Protein AF-A0A0G1JIP3-F1 (afdb_monomer_lite)

Structure (mmCIF, N/CA/C/O backbone):
data_AF-A0A0G1JIP3-F1
#
_entry.id   AF-A0A0G1JIP3-F1
#
loop_
_atom_site.group_PDB
_atom_site.id
_atom_site.type_symbol
_atom_site.label_atom_id
_atom_site.label_alt_id
_atom_site.label_comp_id
_atom_site.label_asym_id
_atom_site.label_entity_id
_atom_site.label_seq_id
_atom_site.pdbx_PDB_ins_code
_atom_site.Cartn_x
_atom_site.Cartn_y
_atom_site.Cartn_z
_atom_site.occupancy
_atom_site.B_iso_or_equiv
_atom_site.auth_seq_id
_atom_site.auth_comp_id
_atom_site.auth_asym_id
_atom_site.auth_atom_id
_atom_site.pdbx_PDB_model_num
ATOM 1 N N . MET A 1 1 ? -5.103 -3.515 -26.860 1.00 54.78 1 MET A N 1
ATOM 2 C CA . MET A 1 1 ? -4.915 -3.027 -25.480 1.00 54.78 1 MET A CA 1
ATOM 3 C C . MET A 1 1 ? -3.739 -3.773 -24.902 1.00 54.78 1 MET A C 1
ATOM 5 O O . MET A 1 1 ? -3.742 -4.996 -24.974 1.00 54.78 1 MET A O 1
ATOM 9 N N . ASP A 1 2 ?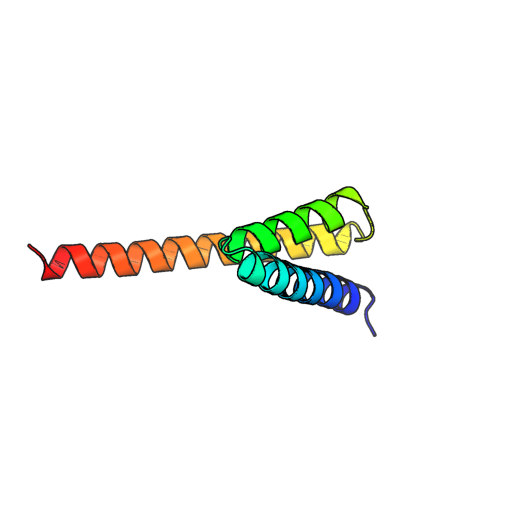 -2.737 -3.063 -24.399 1.00 81.50 2 ASP A N 1
ATOM 10 C CA . ASP A 1 2 ? -1.570 -3.674 -23.769 1.00 81.50 2 ASP A CA 1
ATOM 11 C C . ASP A 1 2 ? -1.998 -4.444 -22.517 1.00 81.50 2 ASP A C 1
ATOM 13 O O . ASP A 1 2 ? -2.675 -3.890 -21.646 1.00 81.50 2 ASP A O 1
ATOM 17 N N . ILE A 1 3 ? -1.613 -5.722 -22.432 1.00 82.19 3 ILE A N 1
ATOM 18 C CA . ILE A 1 3 ? -1.927 -6.617 -21.302 1.00 82.19 3 ILE A CA 1
ATOM 19 C C . ILE A 1 3 ? -1.551 -5.956 -19.962 1.00 82.19 3 ILE A C 1
ATOM 21 O O . ILE A 1 3 ? -2.311 -6.030 -19.000 1.00 82.19 3 ILE A O 1
ATOM 25 N N . PHE A 1 4 ? -0.446 -5.207 -19.945 1.00 82.94 4 PHE A N 1
ATOM 26 C CA . PHE A 1 4 ? 0.048 -4.468 -18.785 1.00 82.94 4 PHE A CA 1
ATOM 27 C C . PHE A 1 4 ? -0.963 -3.462 -18.203 1.00 82.94 4 PHE A C 1
ATOM 29 O O . PHE A 1 4 ? -1.180 -3.428 -16.992 1.00 82.94 4 PHE A O 1
ATOM 36 N N . ILE A 1 5 ? -1.618 -2.650 -19.048 1.00 85.81 5 ILE A N 1
ATOM 37 C CA . ILE A 1 5 ? -2.599 -1.650 -18.582 1.00 85.81 5 ILE A CA 1
ATOM 38 C C . ILE A 1 5 ? -3.796 -2.340 -17.920 1.00 85.81 5 ILE A C 1
ATOM 40 O O . ILE A 1 5 ? -4.349 -1.829 -16.945 1.00 85.81 5 ILE A O 1
ATOM 44 N N . VAL A 1 6 ? -4.195 -3.499 -18.451 1.00 88.12 6 VAL A N 1
ATOM 45 C CA . VAL A 1 6 ? -5.323 -4.274 -17.928 1.00 88.12 6 VAL A CA 1
ATOM 46 C C . VAL A 1 6 ? -4.970 -4.853 -16.562 1.00 88.12 6 VAL A C 1
ATOM 48 O O . VAL A 1 6 ? -5.769 -4.734 -15.638 1.00 88.12 6 VAL A O 1
ATOM 51 N N . GLU A 1 7 ? -3.766 -5.401 -16.395 1.00 87.12 7 GLU A N 1
ATOM 52 C CA . GLU A 1 7 ? -3.292 -5.908 -15.102 1.00 87.12 7 GLU A CA 1
ATOM 53 C C . GLU A 1 7 ? -3.230 -4.803 -14.040 1.00 87.12 7 GLU A C 1
ATOM 55 O O . GLU A 1 7 ? -3.727 -4.994 -12.929 1.00 87.12 7 GLU A O 1
ATOM 60 N N . LEU A 1 8 ? -2.713 -3.617 -14.385 1.00 88.06 8 LEU A N 1
ATOM 61 C CA . LEU A 1 8 ? -2.733 -2.461 -13.482 1.00 88.06 8 LEU A CA 1
ATOM 62 C C . LEU A 1 8 ? -4.162 -2.073 -13.099 1.00 88.06 8 LEU A C 1
ATOM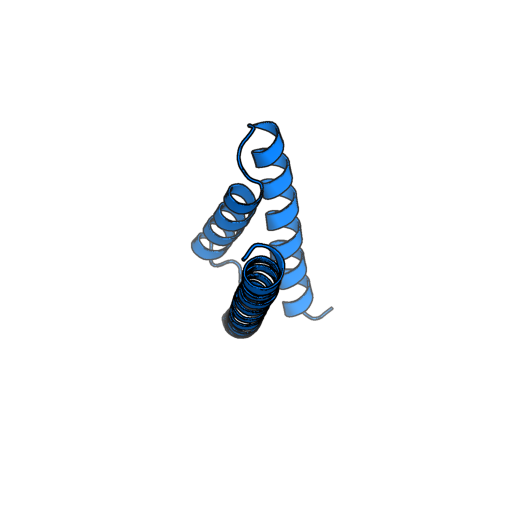 64 O O . LEU A 1 8 ? -4.452 -1.895 -11.917 1.00 88.06 8 LEU A O 1
ATOM 68 N N . MET A 1 9 ? -5.062 -1.970 -14.079 1.00 90.12 9 MET A N 1
ATOM 69 C CA . MET A 1 9 ? -6.473 -1.671 -13.829 1.00 90.12 9 MET A CA 1
ATOM 70 C C . MET A 1 9 ? -7.102 -2.679 -12.870 1.00 90.12 9 MET A C 1
ATOM 72 O O . MET A 1 9 ? -7.768 -2.274 -11.921 1.00 90.12 9 MET A O 1
ATOM 76 N N . VAL A 1 10 ? -6.849 -3.975 -13.058 1.00 89.62 10 VAL A N 1
ATOM 77 C CA . VAL A 1 10 ? -7.350 -5.025 -12.163 1.00 89.62 10 VAL A CA 1
ATOM 78 C C . VAL A 1 10 ? -6.820 -4.832 -10.741 1.00 89.62 10 VAL A C 1
ATOM 80 O O . VAL A 1 10 ? -7.610 -4.877 -9.798 1.00 89.62 10 VAL A O 1
ATOM 83 N N . VAL A 1 11 ? -5.523 -4.549 -10.570 1.00 90.00 11 VAL A N 1
ATOM 84 C CA . VAL A 1 11 ? -4.918 -4.294 -9.249 1.00 90.00 11 VAL A CA 1
ATOM 85 C C . VAL A 1 11 ? -5.543 -3.076 -8.569 1.00 90.00 11 VAL A C 1
ATOM 87 O O . VAL A 1 11 ? -5.943 -3.157 -7.406 1.00 90.00 11 VAL A O 1
ATOM 90 N N . PHE A 1 12 ? -5.672 -1.957 -9.285 1.00 91.06 12 PHE A N 1
ATOM 91 C CA . PHE A 1 12 ? -6.257 -0.730 -8.743 1.00 91.06 12 PHE A CA 1
ATOM 92 C C . PHE A 1 12 ? -7.732 -0.908 -8.380 1.00 91.06 12 PHE A C 1
ATOM 94 O O . PHE A 1 12 ? -8.145 -0.533 -7.282 1.00 91.06 12 PHE A O 1
ATOM 101 N N . VAL A 1 13 ? -8.524 -1.508 -9.271 1.00 94.31 13 VAL A N 1
ATOM 102 C CA . VAL A 1 13 ? -9.950 -1.756 -9.031 1.00 94.31 13 VAL A CA 1
ATOM 103 C C . VAL A 1 13 ? -10.127 -2.688 -7.839 1.00 94.31 13 VAL A C 1
ATOM 105 O O . VAL A 1 13 ? -10.907 -2.377 -6.942 1.00 94.31 13 VAL A O 1
ATOM 108 N N . ALA A 1 14 ? -9.373 -3.785 -7.766 1.00 92.88 14 ALA A N 1
ATOM 109 C CA . ALA A 1 14 ? -9.435 -4.705 -6.638 1.00 92.88 14 ALA A CA 1
ATOM 110 C C . ALA A 1 14 ? -9.049 -4.028 -5.313 1.00 92.88 14 ALA A C 1
ATOM 112 O O . ALA A 1 14 ? -9.737 -4.226 -4.311 1.00 92.88 14 ALA A O 1
ATOM 113 N N . ALA A 1 15 ? -8.011 -3.184 -5.305 1.00 93.62 15 ALA A N 1
ATOM 114 C CA . ALA A 1 15 ? -7.617 -2.414 -4.127 1.00 93.62 15 ALA A CA 1
ATOM 115 C C . ALA A 1 15 ? -8.719 -1.450 -3.662 1.00 93.62 15 ALA A C 1
ATOM 117 O O . ALA A 1 15 ? -8.996 -1.370 -2.465 1.00 93.62 15 ALA A O 1
ATOM 118 N N . VAL A 1 16 ? -9.385 -0.751 -4.587 1.00 93.88 16 VAL A N 1
ATOM 119 C CA . VAL A 1 16 ? -10.497 0.160 -4.267 1.00 93.88 16 VAL A CA 1
ATOM 120 C C . VAL A 1 16 ? -11.718 -0.608 -3.765 1.00 93.88 16 VAL A C 1
ATOM 122 O O . VAL A 1 16 ? -12.298 -0.233 -2.746 1.00 93.88 16 VAL A O 1
ATOM 125 N N . VAL A 1 17 ? -12.095 -1.694 -4.443 1.00 94.94 17 VAL A N 1
ATOM 126 C CA . VAL A 1 17 ? -13.250 -2.520 -4.070 1.00 94.94 17 VAL A CA 1
ATOM 127 C C . VAL A 1 17 ? -13.042 -3.118 -2.681 1.00 94.94 17 VAL A C 1
ATOM 129 O O . VAL A 1 17 ? -13.895 -2.945 -1.813 1.00 94.94 17 VAL A O 1
ATOM 132 N N . LEU A 1 18 ? -11.894 -3.749 -2.420 1.00 93.31 18 LEU A N 1
ATOM 133 C CA . LEU A 1 18 ? -11.599 -4.312 -1.100 1.00 93.31 18 LEU A CA 1
ATOM 134 C C . LEU A 1 18 ? -11.418 -3.232 -0.031 1.00 93.31 18 LEU A C 1
ATOM 136 O O . LEU A 1 18 ? -11.893 -3.414 1.086 1.00 93.31 18 LEU A O 1
ATOM 140 N N . GLY A 1 19 ? -10.816 -2.086 -0.356 1.00 92.69 19 GLY A N 1
ATOM 141 C CA . GLY A 1 19 ? -10.759 -0.934 0.549 1.00 92.69 19 GLY A CA 1
ATOM 142 C C . GLY A 1 19 ? -12.153 -0.450 0.963 1.00 92.69 19 GLY A C 1
ATOM 143 O O . GLY A 1 19 ? -12.406 -0.207 2.144 1.00 92.69 19 GLY A O 1
ATOM 144 N N . MET A 1 20 ? -13.093 -0.394 0.016 1.00 93.25 20 MET A N 1
ATOM 145 C CA . MET A 1 20 ? -14.485 -0.021 0.275 1.00 93.25 20 MET A CA 1
ATOM 146 C C . MET A 1 20 ? -15.223 -1.076 1.109 1.00 93.25 20 MET A C 1
ATOM 148 O O . MET A 1 20 ? -15.927 -0.718 2.055 1.00 93.25 20 MET A O 1
ATOM 152 N N . VAL A 1 21 ? -15.021 -2.364 0.816 1.00 92.81 21 VAL A N 1
ATOM 153 C CA . VAL A 1 21 ? -15.584 -3.469 1.610 1.00 92.81 21 VAL A CA 1
ATOM 154 C C . VAL A 1 21 ? -15.064 -3.414 3.048 1.00 92.81 21 VAL A C 1
ATOM 156 O O . VAL A 1 21 ? -15.853 -3.459 3.985 1.00 92.81 21 VAL A O 1
ATOM 159 N N . PHE A 1 22 ? -13.759 -3.229 3.256 1.00 92.12 22 PHE A N 1
ATOM 160 C CA . PHE A 1 22 ? -13.170 -3.146 4.599 1.00 92.12 22 PHE A CA 1
ATOM 161 C C . PHE A 1 22 ? -13.614 -1.896 5.362 1.00 92.12 22 PHE A C 1
ATOM 163 O O . PHE A 1 22 ? -13.820 -1.951 6.576 1.00 92.12 22 PHE A O 1
ATOM 170 N N . ARG A 1 23 ? -13.856 -0.789 4.653 1.00 91.12 23 ARG A N 1
ATOM 171 C CA . ARG A 1 23 ? -14.446 0.412 5.248 1.00 91.12 23 ARG A CA 1
ATOM 172 C C . ARG A 1 23 ? -15.841 0.140 5.821 1.00 91.12 23 ARG A C 1
ATOM 174 O O . ARG A 1 23 ? -16.175 0.699 6.864 1.00 91.12 23 ARG A O 1
ATOM 181 N N . PHE A 1 24 ? -16.631 -0.744 5.204 1.00 89.12 24 PHE A N 1
ATOM 182 C CA . PHE A 1 24 ? -17.934 -1.161 5.741 1.00 89.12 24 PHE A CA 1
ATOM 183 C C . PHE A 1 24 ? -17.801 -1.908 7.079 1.00 89.12 24 PHE A C 1
ATOM 185 O O . PHE A 1 24 ? -18.630 -1.751 7.973 1.00 89.12 24 PHE A O 1
ATOM 192 N N . PHE A 1 25 ? -16.702 -2.640 7.263 1.00 89.56 25 PHE A N 1
ATOM 193 C CA . PHE A 1 25 ? -16.368 -3.355 8.498 1.00 89.56 25 PHE A CA 1
ATOM 194 C C . PHE A 1 25 ? -15.715 -2.469 9.577 1.00 89.56 25 PHE A C 1
ATOM 196 O O . PHE A 1 25 ? -15.206 -2.992 10.565 1.00 89.56 25 PHE A O 1
ATOM 203 N N . LYS A 1 26 ? -15.734 -1.132 9.425 1.00 89.75 26 LYS A N 1
ATOM 204 C CA . LYS A 1 26 ? -15.066 -0.160 10.320 1.00 89.75 26 LYS A CA 1
ATOM 205 C C . LYS A 1 26 ? -13.539 -0.314 10.395 1.00 89.75 26 LYS A C 1
ATOM 207 O O . LYS A 1 26 ? -12.916 0.199 11.322 1.00 89.75 26 LYS A O 1
ATOM 212 N N . LEU A 1 27 ? -12.929 -0.993 9.424 1.00 90.44 27 LEU A N 1
ATOM 213 C CA . LEU A 1 27 ? -11.477 -1.116 9.320 1.00 90.44 27 LEU A CA 1
ATOM 214 C C . LEU A 1 27 ? -10.907 0.036 8.476 1.00 90.44 27 LEU A C 1
ATOM 216 O O . LEU A 1 27 ? -11.599 0.556 7.592 1.00 90.44 27 LEU A O 1
ATOM 220 N N . PRO A 1 28 ? -9.644 0.443 8.702 1.00 90.75 28 PRO A N 1
ATOM 221 C CA . PRO A 1 28 ? -8.982 1.409 7.835 1.00 90.75 28 PRO A CA 1
ATOM 222 C C . PRO A 1 28 ? -8.942 0.894 6.392 1.00 90.75 28 PRO A C 1
ATOM 224 O O . PRO A 1 28 ? -8.541 -0.245 6.150 1.00 90.75 28 PRO A O 1
ATOM 227 N N . SER A 1 29 ? -9.301 1.745 5.425 1.00 92.00 29 SER A N 1
ATOM 228 C CA . SER A 1 29 ? -9.295 1.393 3.991 1.00 92.00 29 SER A CA 1
ATOM 229 C C . SER A 1 29 ? -7.939 0.850 3.524 1.00 92.00 29 SER A C 1
ATOM 231 O O . SER A 1 29 ? -7.888 -0.051 2.688 1.00 92.00 29 SER A O 1
ATOM 233 N N . LEU A 1 30 ? -6.848 1.344 4.123 1.00 92.12 30 LEU A N 1
ATOM 234 C CA . LEU A 1 30 ? -5.485 0.889 3.858 1.00 92.12 30 LEU A CA 1
ATOM 235 C C . LEU A 1 30 ? -5.338 -0.629 4.046 1.00 92.12 30 LEU A C 1
ATOM 237 O O . LEU A 1 30 ? -4.697 -1.285 3.233 1.00 92.12 30 LEU A O 1
ATOM 241 N N . VAL A 1 31 ? -5.973 -1.200 5.076 1.00 93.88 31 VAL A N 1
ATOM 242 C CA . VAL A 1 31 ? -5.923 -2.645 5.341 1.00 93.88 31 VAL A CA 1
ATOM 243 C C . VAL A 1 31 ? -6.549 -3.414 4.179 1.00 93.88 31 VAL A C 1
ATOM 245 O O . VAL A 1 31 ? -5.950 -4.365 3.687 1.00 93.88 31 VAL A O 1
ATOM 248 N N . GLY A 1 32 ? -7.705 -2.966 3.681 1.00 93.31 32 GLY A N 1
ATOM 249 C CA . GLY A 1 32 ? -8.362 -3.586 2.526 1.00 93.31 32 GLY A CA 1
ATOM 250 C C . GLY A 1 32 ? -7.523 -3.499 1.248 1.00 93.31 32 GLY A C 1
ATOM 251 O O . GLY A 1 32 ? -7.437 -4.471 0.502 1.00 93.31 32 GLY A O 1
ATOM 252 N N . GLN A 1 33 ? -6.837 -2.375 1.026 1.00 93.38 33 GLN A N 1
ATOM 253 C CA . GLN A 1 33 ? -5.940 -2.198 -0.122 1.00 93.38 33 GLN A CA 1
ATOM 254 C C . GLN A 1 33 ? -4.708 -3.118 -0.047 1.00 93.38 33 GLN A C 1
ATOM 256 O O . GLN A 1 33 ? -4.323 -3.710 -1.053 1.00 93.38 33 GLN A O 1
ATOM 261 N N . VAL A 1 34 ? -4.116 -3.290 1.141 1.00 93.12 34 VAL A N 1
ATOM 262 C CA . VAL A 1 34 ? -2.988 -4.214 1.362 1.00 93.12 34 VAL A CA 1
ATOM 263 C C . VAL A 1 34 ? -3.427 -5.666 1.166 1.00 93.12 34 VAL A C 1
ATOM 265 O O . VAL A 1 34 ? -2.738 -6.430 0.493 1.00 93.12 34 VAL A O 1
ATOM 268 N N . VAL A 1 35 ? -4.595 -6.043 1.696 1.00 94.12 35 VAL A N 1
ATOM 269 C CA . VAL A 1 35 ? -5.172 -7.384 1.515 1.00 94.12 35 VAL A CA 1
ATOM 270 C C . VAL A 1 35 ? -5.455 -7.666 0.038 1.00 94.12 35 VAL A C 1
ATOM 272 O O . VAL A 1 35 ? -5.170 -8.765 -0.431 1.00 94.12 35 VAL A O 1
ATOM 275 N N . ALA A 1 36 ? -5.940 -6.680 -0.720 1.00 92.88 36 ALA A N 1
ATOM 276 C CA . ALA A 1 36 ? -6.104 -6.808 -2.167 1.00 92.88 36 ALA A CA 1
ATOM 277 C C . ALA A 1 36 ? -4.782 -7.127 -2.866 1.00 92.88 36 ALA A C 1
ATOM 279 O O . ALA A 1 36 ? -4.702 -8.094 -3.621 1.00 92.88 36 ALA A O 1
ATOM 280 N N . GLY A 1 37 ? -3.733 -6.356 -2.566 1.00 90.69 37 GLY A N 1
ATOM 281 C CA . GLY A 1 37 ? -2.394 -6.602 -3.098 1.00 90.69 37 GLY A CA 1
ATOM 282 C C . GLY A 1 37 ? -1.857 -7.983 -2.716 1.00 90.69 37 GLY A C 1
ATOM 283 O O . GLY A 1 37 ? -1.276 -8.664 -3.554 1.00 90.69 37 GLY A O 1
ATOM 284 N N . PHE A 1 38 ? -2.112 -8.436 -1.487 1.00 91.44 38 PHE A N 1
ATOM 285 C CA . PHE A 1 38 ? -1.718 -9.765 -1.021 1.00 91.44 38 PHE A CA 1
ATOM 286 C C . PHE A 1 38 ? -2.436 -10.892 -1.776 1.00 91.44 38 PHE A C 1
ATOM 288 O O . PHE A 1 38 ? -1.784 -11.828 -2.230 1.00 91.44 38 PHE A O 1
ATOM 295 N N . ILE A 1 39 ? -3.757 -10.796 -1.964 1.00 92.00 39 ILE A N 1
ATOM 296 C CA . ILE A 1 39 ? -4.545 -11.801 -2.696 1.00 92.00 39 ILE A CA 1
ATOM 297 C C . ILE A 1 39 ? -4.084 -11.887 -4.156 1.00 92.00 39 ILE A C 1
ATOM 299 O O . ILE A 1 39 ? -3.882 -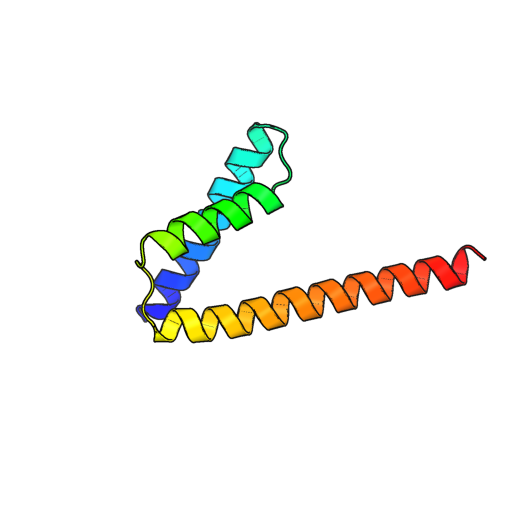12.982 -4.683 1.00 92.00 39 ILE A O 1
ATOM 303 N N . ILE A 1 40 ? -3.879 -10.741 -4.808 1.00 89.44 40 ILE A N 1
ATOM 304 C CA . ILE A 1 40 ? -3.448 -10.700 -6.212 1.00 89.44 40 ILE A CA 1
ATOM 305 C C . ILE A 1 40 ? -1.992 -11.166 -6.355 1.00 89.44 40 ILE A C 1
ATOM 307 O O . ILE A 1 40 ? -1.661 -11.902 -7.282 1.00 89.44 40 ILE A O 1
ATOM 311 N N . GLY A 1 41 ? -1.125 -10.798 -5.411 1.00 87.12 41 GLY A N 1
ATOM 312 C CA . GLY A 1 41 ? 0.258 -11.269 -5.371 1.00 87.12 41 GLY A CA 1
ATOM 313 C C . GLY A 1 41 ? 0.355 -12.783 -5.169 1.00 87.12 41 GLY A C 1
ATOM 314 O O . GLY A 1 41 ? 1.114 -13.446 -5.869 1.00 87.12 41 GLY A O 1
ATOM 315 N N . ALA A 1 42 ? -0.449 -13.351 -4.265 1.00 87.19 42 ALA A N 1
ATOM 316 C CA . ALA A 1 42 ? -0.454 -14.786 -3.971 1.00 87.19 42 ALA A CA 1
ATOM 317 C C . ALA A 1 42 ? -1.013 -15.644 -5.116 1.00 87.19 42 ALA A C 1
ATOM 319 O O . ALA A 1 42 ? -0.630 -16.800 -5.272 1.00 87.19 42 ALA A O 1
ATOM 320 N N . THR A 1 43 ? -1.920 -15.090 -5.919 1.00 85.44 43 THR A N 1
ATOM 321 C CA . THR A 1 43 ? -2.532 -15.791 -7.056 1.00 85.44 43 THR A CA 1
ATOM 322 C C . THR A 1 43 ? -1.641 -15.805 -8.300 1.00 85.44 43 THR A C 1
ATOM 324 O O . THR A 1 43 ? -1.898 -16.592 -9.207 1.00 85.44 43 THR A O 1
ATOM 327 N N . GLY A 1 44 ? -0.583 -14.983 -8.350 1.00 79.69 44 GLY A N 1
ATOM 328 C CA . GLY A 1 44 ? 0.398 -15.000 -9.442 1.00 79.69 44 GLY A CA 1
ATOM 329 C C . GLY A 1 44 ? -0.185 -14.639 -10.812 1.00 79.69 44 GLY A C 1
ATOM 330 O O . GLY A 1 44 ? 0.381 -15.007 -11.836 1.00 79.69 44 GLY A O 1
ATOM 331 N N . ILE A 1 45 ? -1.322 -13.935 -10.838 1.00 73.44 45 ILE A N 1
ATOM 332 C CA . ILE A 1 45 ? -2.057 -13.580 -12.067 1.00 73.44 45 ILE A CA 1
ATOM 333 C C . ILE A 1 45 ? -1.323 -12.503 -12.882 1.00 73.44 45 ILE A C 1
ATOM 335 O O . ILE A 1 45 ? -1.681 -12.261 -14.029 1.00 73.44 45 ILE A O 1
ATOM 339 N N . ILE A 1 46 ? -0.324 -11.846 -12.279 1.00 78.50 46 ILE A N 1
ATOM 340 C CA . ILE A 1 46 ? 0.416 -10.723 -12.852 1.00 78.50 46 ILE A CA 1
ATOM 341 C C . ILE A 1 46 ? 1.714 -11.221 -13.506 1.00 78.50 46 ILE A C 1
ATOM 343 O 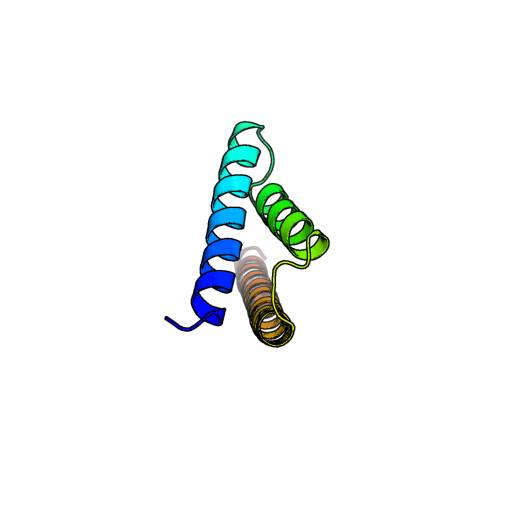O . ILE A 1 46 ? 2.514 -11.909 -12.869 1.00 78.50 46 ILE A O 1
ATOM 347 N N . GLY A 1 47 ? 1.965 -10.828 -14.755 1.00 78.00 47 GLY A N 1
ATOM 348 C CA . GLY A 1 47 ? 3.212 -11.123 -15.461 1.00 78.00 47 GLY A CA 1
ATOM 349 C C . GLY A 1 47 ? 4.451 -10.464 -14.831 1.00 78.00 47 GLY A C 1
ATOM 350 O O . GLY A 1 47 ? 4.382 -9.370 -14.278 1.00 78.00 47 GLY A O 1
ATOM 351 N N . HIS A 1 48 ? 5.624 -11.095 -14.969 1.00 77.38 48 HIS A N 1
ATOM 352 C CA . HIS A 1 48 ? 6.893 -10.612 -14.391 1.00 77.38 48 HIS A CA 1
ATOM 353 C C . HIS A 1 48 ? 7.212 -9.145 -14.739 1.00 77.38 48 HIS A C 1
ATOM 355 O O . HIS A 1 48 ? 7.572 -8.370 -13.858 1.00 77.38 48 HIS A O 1
ATOM 361 N N . GLN A 1 49 ? 7.001 -8.738 -15.997 1.00 78.56 49 GLN A N 1
ATOM 362 C CA . GLN A 1 49 ? 7.224 -7.350 -16.434 1.00 78.56 49 GLN A CA 1
ATOM 363 C C . GLN A 1 49 ? 6.323 -6.349 -15.692 1.00 78.56 49 GLN A C 1
ATOM 365 O O . GLN A 1 49 ? 6.730 -5.232 -15.375 1.00 78.56 49 GLN A O 1
ATOM 370 N N . SER A 1 50 ? 5.098 -6.763 -15.383 1.00 84.19 50 SER A N 1
ATOM 371 C CA . SER A 1 50 ? 4.106 -5.946 -14.694 1.00 84.19 50 SER A CA 1
ATOM 372 C C . SER A 1 50 ? 4.443 -5.798 -13.208 1.00 84.19 50 SER A C 1
ATOM 374 O O . SER A 1 50 ? 4.226 -4.730 -12.638 1.00 84.19 50 SER A O 1
ATOM 376 N N . VAL A 1 51 ? 5.052 -6.823 -12.597 1.00 85.62 51 VAL A N 1
ATOM 377 C CA . VAL A 1 51 ? 5.572 -6.773 -11.218 1.00 85.62 51 VAL A CA 1
ATOM 378 C C . VAL A 1 51 ? 6.709 -5.758 -11.084 1.00 85.62 51 VAL A C 1
ATOM 380 O O . VAL A 1 51 ? 6.707 -4.973 -10.133 1.00 85.62 51 VAL A O 1
ATOM 383 N N . ASP A 1 52 ? 7.648 -5.722 -12.033 1.00 88.69 52 ASP A N 1
ATOM 384 C CA . ASP A 1 52 ? 8.762 -4.764 -12.008 1.00 88.69 52 ASP A CA 1
ATOM 385 C C . ASP A 1 52 ? 8.268 -3.315 -12.080 1.00 88.69 52 ASP A C 1
ATOM 387 O O . ASP A 1 52 ? 8.676 -2.467 -11.279 1.00 88.69 52 ASP A O 1
ATOM 391 N N . ALA A 1 53 ? 7.320 -3.033 -12.975 1.00 87.75 53 ALA A N 1
ATOM 392 C CA . ALA A 1 53 ? 6.689 -1.721 -13.048 1.00 87.75 53 ALA A CA 1
ATOM 393 C C . ALA A 1 53 ? 5.945 -1.377 -11.745 1.00 87.75 53 ALA A C 1
ATOM 395 O O . ALA A 1 53 ? 6.121 -0.285 -11.200 1.00 87.75 53 ALA A O 1
ATOM 396 N N . LEU A 1 54 ? 5.164 -2.313 -11.193 1.00 89.06 54 LEU A N 1
ATOM 397 C CA . LEU A 1 54 ? 4.416 -2.110 -9.948 1.00 89.06 54 LEU A CA 1
ATOM 398 C C . LEU A 1 54 ? 5.342 -1.833 -8.752 1.00 89.06 54 LEU A C 1
ATOM 400 O O . LEU A 1 54 ? 5.001 -1.038 -7.872 1.00 89.06 54 LEU A O 1
ATOM 404 N N . LYS A 1 55 ? 6.541 -2.427 -8.735 1.00 91.38 55 LYS A N 1
ATOM 405 C CA . LYS A 1 55 ? 7.575 -2.174 -7.723 1.00 91.38 55 LYS A CA 1
ATOM 406 C C . LYS A 1 55 ? 8.112 -0.745 -7.794 1.00 91.38 55 LYS A C 1
ATOM 408 O O . LYS A 1 55 ? 8.275 -0.104 -6.751 1.00 91.38 55 LYS A O 1
ATOM 413 N N . ILE A 1 56 ? 8.337 -0.222 -9.001 1.00 93.38 56 ILE A N 1
ATOM 414 C CA . ILE A 1 56 ? 8.731 1.180 -9.205 1.00 93.38 56 ILE A CA 1
ATOM 415 C C . ILE A 1 56 ? 7.621 2.103 -8.692 1.00 93.38 56 ILE A C 1
ATOM 417 O O . ILE A 1 56 ? 7.889 2.955 -7.847 1.00 93.38 56 ILE A O 1
ATOM 421 N N . PHE A 1 57 ? 6.367 1.881 -9.101 1.00 91.94 57 PHE A N 1
ATOM 422 C CA . PHE A 1 57 ? 5.222 2.664 -8.614 1.00 91.94 57 PHE A CA 1
ATOM 423 C C . PHE A 1 57 ? 5.061 2.610 -7.092 1.00 91.94 57 PHE A C 1
ATOM 425 O O . PHE A 1 57 ? 4.791 3.637 -6.474 1.00 91.94 57 PHE A O 1
ATOM 432 N N . SER A 1 58 ? 5.264 1.445 -6.474 1.00 93.00 58 SER A N 1
ATOM 433 C CA . SER A 1 58 ? 5.171 1.285 -5.016 1.00 93.00 58 SER A CA 1
ATOM 434 C C . SER A 1 58 ? 6.268 2.062 -4.292 1.00 93.00 58 SER A C 1
ATOM 436 O O . SER A 1 58 ? 6.009 2.707 -3.279 1.00 93.00 58 SER A O 1
ATOM 438 N N . THR A 1 59 ? 7.484 2.045 -4.842 1.00 96.62 59 THR A N 1
ATOM 439 C CA . THR A 1 59 ? 8.613 2.805 -4.297 1.00 96.62 59 THR A CA 1
ATOM 440 C C . THR A 1 59 ? 8.323 4.298 -4.384 1.00 96.62 59 THR A C 1
ATOM 442 O O . THR A 1 59 ? 8.408 4.994 -3.379 1.00 96.62 59 THR A O 1
ATOM 445 N N . LEU A 1 60 ? 7.876 4.776 -5.550 1.00 97.06 60 LEU A N 1
ATOM 446 C CA . LEU A 1 60 ? 7.481 6.172 -5.742 1.00 97.06 60 LEU A CA 1
ATOM 447 C C . LEU A 1 60 ? 6.345 6.579 -4.797 1.00 97.06 60 LEU A C 1
ATOM 449 O O . LEU A 1 60 ? 6.436 7.619 -4.154 1.00 97.06 60 LEU A O 1
ATOM 453 N N . GLY A 1 61 ? 5.307 5.752 -4.664 1.00 94.38 61 GLY A N 1
ATOM 454 C CA . GLY A 1 61 ? 4.175 6.019 -3.779 1.00 94.38 61 GLY A CA 1
ATOM 455 C C . GLY A 1 61 ? 4.591 6.158 -2.315 1.00 94.38 61 GLY A C 1
ATOM 456 O O . GLY A 1 61 ? 4.220 7.134 -1.669 1.00 94.38 61 GLY A O 1
ATOM 457 N N . VAL A 1 62 ? 5.407 5.233 -1.801 1.00 95.88 62 VAL A N 1
ATOM 458 C CA . VAL A 1 62 ? 5.905 5.295 -0.416 1.00 95.88 62 VAL A CA 1
ATOM 459 C C . VAL A 1 62 ? 6.860 6.472 -0.219 1.00 95.88 62 VAL A C 1
ATOM 461 O O . VAL A 1 62 ? 6.750 7.169 0.785 1.00 95.88 62 VAL A O 1
ATOM 464 N N . THR A 1 63 ? 7.759 6.749 -1.167 1.00 97.38 63 THR A N 1
ATOM 465 C CA . THR A 1 63 ? 8.657 7.911 -1.090 1.00 97.38 63 THR A CA 1
ATOM 466 C C . THR A 1 63 ? 7.878 9.225 -1.059 1.00 97.38 63 THR A C 1
ATOM 468 O O . THR A 1 63 ? 8.168 10.073 -0.220 1.00 97.38 63 THR A O 1
ATOM 471 N N . LEU A 1 64 ? 6.863 9.386 -1.915 1.00 97.25 64 LEU A N 1
ATOM 472 C CA . LEU A 1 64 ? 5.987 10.562 -1.909 1.00 97.25 64 LEU A CA 1
ATOM 473 C C . LEU A 1 64 ? 5.192 10.673 -0.602 1.00 97.25 64 LEU A C 1
ATOM 475 O O . LEU A 1 64 ? 5.053 11.770 -0.066 1.00 97.25 64 LEU A O 1
ATOM 479 N N . LEU A 1 65 ? 4.710 9.547 -0.066 1.00 96.00 65 LEU A N 1
ATOM 480 C CA . LEU A 1 65 ? 3.983 9.516 1.202 1.00 96.00 65 LEU A CA 1
ATOM 481 C C . LEU A 1 65 ? 4.877 9.950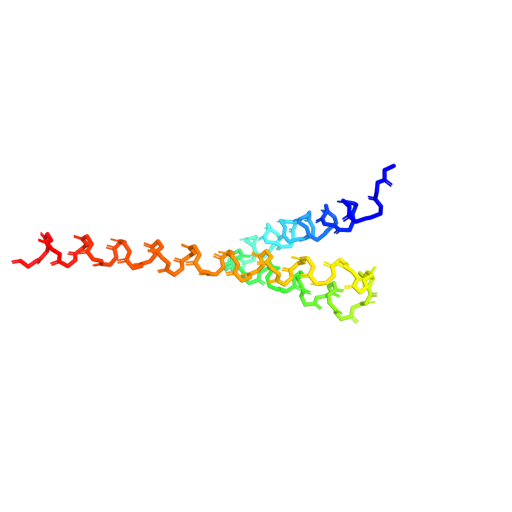 2.371 1.00 96.00 65 LEU A C 1
ATOM 483 O O . LEU A 1 65 ? 4.481 10.797 3.165 1.00 96.00 65 LEU A O 1
ATOM 487 N N . LEU A 1 66 ? 6.097 9.414 2.453 1.00 96.19 66 LEU A N 1
ATOM 488 C CA . LEU A 1 66 ? 7.075 9.791 3.476 1.00 96.19 66 LEU A CA 1
ATOM 489 C C . LEU A 1 66 ? 7.527 11.247 3.329 1.00 96.19 66 LEU A C 1
ATOM 491 O O . LEU A 1 66 ? 7.707 11.930 4.333 1.00 96.19 66 LEU A O 1
ATOM 495 N N . PHE A 1 67 ? 7.667 11.739 2.096 1.00 96.62 67 PHE A N 1
ATOM 496 C CA . PHE A 1 67 ? 7.960 13.146 1.831 1.00 96.62 67 PHE A CA 1
ATOM 497 C C . PHE A 1 67 ? 6.840 14.063 2.338 1.00 96.62 67 PHE A C 1
ATOM 499 O O . PHE A 1 67 ? 7.120 15.054 3.008 1.00 96.62 67 PHE A O 1
ATOM 506 N N . LEU A 1 68 ? 5.577 13.710 2.080 1.00 96.06 68 LEU A N 1
ATOM 507 C CA . LEU A 1 68 ? 4.424 14.468 2.562 1.00 96.06 68 LEU A CA 1
ATOM 508 C C . LEU A 1 68 ? 4.330 14.456 4.093 1.00 96.06 68 LEU A C 1
ATOM 510 O O . LEU A 1 68 ? 4.147 15.509 4.694 1.00 96.06 68 LEU A O 1
ATOM 514 N N . ILE A 1 69 ? 4.524 13.291 4.719 1.00 96.06 69 ILE A N 1
ATOM 515 C CA . ILE A 1 69 ? 4.573 13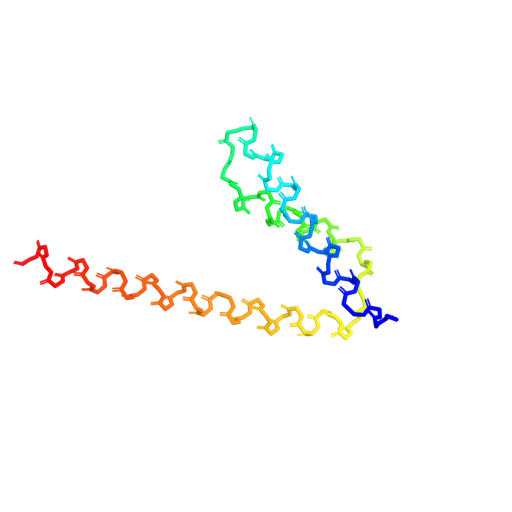.155 6.183 1.00 96.06 69 ILE A CA 1
ATOM 516 C C . ILE A 1 69 ? 5.685 14.033 6.769 1.00 96.06 69 ILE A C 1
ATOM 518 O O . ILE A 1 69 ? 5.478 14.701 7.779 1.00 96.06 69 ILE A O 1
ATOM 522 N N . GLY A 1 70 ? 6.856 14.065 6.127 1.00 94.06 70 GLY A N 1
ATOM 523 C CA . GLY A 1 70 ? 7.963 14.931 6.527 1.00 94.06 70 GLY A CA 1
ATOM 524 C C . GLY A 1 70 ? 7.632 16.420 6.401 1.00 94.06 70 GLY A C 1
ATOM 525 O O . GLY A 1 70 ? 7.951 17.188 7.305 1.00 94.06 70 GLY A O 1
ATOM 526 N N . LEU A 1 71 ? 6.964 16.828 5.317 1.00 95.12 71 LEU A N 1
ATOM 527 C CA . LEU A 1 71 ? 6.534 18.212 5.095 1.00 95.12 71 LEU A CA 1
ATOM 528 C C . LEU A 1 71 ? 5.490 18.661 6.127 1.00 95.12 71 LEU A C 1
ATOM 530 O O . LEU A 1 71 ? 5.600 19.759 6.671 1.00 95.12 71 LEU A O 1
ATOM 534 N N . GLU A 1 72 ? 4.504 17.810 6.416 1.00 93.56 72 GLU A N 1
ATOM 535 C CA . GLU A 1 72 ? 3.467 18.075 7.416 1.00 93.56 72 GLU A CA 1
ATOM 536 C C . GLU A 1 72 ? 4.061 18.133 8.827 1.00 93.56 72 GLU A C 1
ATOM 538 O O . GLU A 1 72 ? 3.800 19.080 9.566 1.00 93.56 72 GLU A O 1
ATOM 543 N N . GLY A 1 73 ? 4.931 17.180 9.176 1.00 91.31 73 GLY A N 1
ATOM 544 C CA . GLY A 1 73 ? 5.624 17.166 10.464 1.00 91.31 73 GLY A CA 1
ATOM 545 C C . GLY A 1 73 ? 6.521 18.390 10.676 1.00 91.31 73 GLY A C 1
ATOM 546 O O . GLY A 1 73 ? 6.505 18.978 11.756 1.00 91.31 73 GLY A O 1
ATOM 547 N N . LEU A 1 74 ? 7.262 18.815 9.645 1.00 90.12 74 LEU A N 1
ATOM 548 C CA . LEU A 1 74 ? 8.104 20.016 9.692 1.00 90.12 74 LEU A CA 1
ATOM 549 C C . LEU A 1 74 ? 7.270 21.287 9.885 1.00 90.12 74 LEU A C 1
ATOM 551 O O . LEU A 1 74 ? 7.627 22.142 10.694 1.00 90.12 74 LEU A O 1
ATOM 555 N N . PHE A 1 75 ? 6.164 21.409 9.147 1.00 86.56 75 PHE A N 1
ATOM 556 C CA . PHE A 1 75 ? 5.261 22.551 9.262 1.00 86.56 75 PHE A CA 1
ATOM 557 C C . PHE A 1 75 ? 4.649 22.646 10.663 1.00 86.56 75 PHE A C 1
ATOM 559 O O . PHE A 1 75 ? 4.590 23.731 11.237 1.00 86.56 75 PHE A O 1
ATOM 566 N N . LEU A 1 76 ? 4.244 21.506 11.230 1.00 88.06 76 LEU A N 1
ATOM 567 C CA . LEU A 1 76 ? 3.641 21.441 12.558 1.00 88.06 76 LEU A CA 1
ATOM 568 C C . LEU A 1 76 ? 4.654 21.812 13.656 1.00 88.06 76 LEU A C 1
ATOM 570 O O . LEU A 1 76 ? 4.305 22.547 14.569 1.00 88.06 76 LEU A O 1
ATOM 574 N N . PHE A 1 77 ? 5.917 21.390 13.539 1.00 88.44 77 PHE A N 1
ATOM 575 C CA . PHE A 1 77 ? 6.970 21.732 14.507 1.00 88.44 77 PHE A CA 1
ATOM 576 C C . PHE A 1 77 ? 7.340 23.227 14.513 1.00 88.44 77 PHE A C 1
ATOM 578 O O . PHE A 1 77 ? 7.612 23.778 15.568 1.00 88.44 77 PHE A O 1
ATOM 585 N N . LEU A 1 78 ? 7.328 23.898 13.356 1.00 85.19 78 LEU A N 1
ATOM 586 C CA . LEU A 1 78 ? 7.740 25.306 13.233 1.00 85.19 78 LEU A CA 1
ATOM 587 C C . LEU A 1 78 ? 6.689 26.321 13.734 1.00 85.19 78 LEU A C 1
ATOM 589 O O . LEU A 1 78 ? 7.021 27.479 13.960 1.00 85.19 78 LEU A O 1
ATOM 593 N N . PHE A 1 79 ? 5.419 25.921 13.840 1.00 80.62 79 PHE A N 1
ATOM 594 C CA . PHE A 1 79 ? 4.310 26.810 14.223 1.00 80.62 79 PHE A CA 1
ATOM 595 C C . PHE A 1 79 ? 3.708 26.506 15.602 1.00 80.62 79 PHE A C 1
ATOM 597 O O . PHE A 1 79 ? 2.878 27.286 16.074 1.00 80.62 79 PHE A O 1
ATOM 604 N N . LEU A 1 80 ? 4.058 25.369 16.212 1.00 77.94 80 LEU A N 1
ATOM 605 C CA . LEU A 1 80 ? 3.491 24.908 17.486 1.00 77.94 80 LEU A CA 1
ATOM 606 C C . LEU A 1 80 ? 4.480 24.988 18.670 1.00 77.94 80 LEU A C 1
ATOM 608 O O . LEU A 1 80 ? 4.080 24.668 19.790 1.00 77.94 80 LEU A O 1
ATOM 612 N N . ASP A 1 81 ? 5.720 25.416 18.416 1.00 60.72 81 ASP A N 1
ATOM 613 C CA . ASP A 1 81 ? 6.753 25.838 19.383 1.00 60.72 81 ASP A CA 1
ATOM 614 C C . ASP A 1 81 ? 7.058 27.332 19.160 1.00 60.72 81 ASP A C 1
ATOM 616 O O . ASP A 1 81 ? 7.213 28.067 20.162 1.00 60.72 81 ASP A O 1
#

Radius of gyration: 16.25 Å; chains: 1; bounding box: 27×43×45 Å

Sequence (81 aa):
MDIFIVELMVVFVAAVVLGMVFRFFKLPSLVGQVVAGFIIGATGIIGHQSVDALKIFSTLGVTLLLFLIGLEGLFLFLFLD

pLDDT: mean 89.08, std 7.29, range [54.78, 97.38]

Secondary structure (DSSP, 8-state):
--HHHHHHHHHHHHHHHHHHHHHHTT--HHHHHHHHHHHHHHHT-S-HHHHHHHHHHHHHHHHHHHHHHHHHHHHHHHHH-

Foldseek 3Di:
DPPLVVLVVQLVVQLQVQLVVVVVVVHHSVVRSVVSVVVCVVVVPDDPVSVVVVVVVVVVVVVVVVVVVVVVVVVCVVPVD

InterPro domains:
  IPR006153 Cation/H+ exchanger, transmembrane domain [PF00999] (13-72)
  IPR038770 Sodium/solute symporter superfamily [G3DSA:1.20.1530.20] (2-78)

Organism: NCBI:txid1618384